Protein AF-A0A967IGA6-F1 (afdb_monomer_lite)

pLDDT: mean 94.89, std 7.14, range [58.47, 98.62]

Sequence (56 aa):
NHAAAAETAGLIVEEGGEALALQVDATQQDQVRGMVAAAVEAYGQID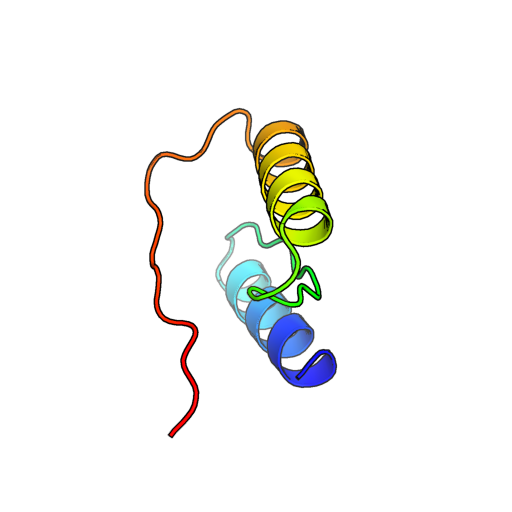VLDNNVGIA

Secondary structure (DSSP, 8-state):
-HHHHHHHHHHHHHTT---------TT-HHHHHHHHHHHHHHHS--S---------

Structure (mmCIF, N/CA/C/O backbone):
data_AF-A0A967IGA6-F1
#
_entry.id   AF-A0A967IGA6-F1
#
loop_
_atom_site.group_PDB
_atom_site.id
_atom_site.type_symbol
_atom_site.label_atom_id
_atom_site.label_alt_id
_atom_site.label_comp_id
_atom_site.label_asym_id
_atom_site.label_entity_id
_atom_site.label_seq_id
_atom_site.pdbx_PDB_ins_code
_atom_site.Cartn_x
_atom_site.Cartn_y
_atom_site.Cartn_z
_atom_site.occupancy
_atom_site.B_iso_or_equiv
_atom_site.auth_seq_id
_atom_site.auth_comp_id
_atom_site.auth_asym_id
_atom_site.auth_atom_id
_atom_site.pdbx_PDB_model_num
ATOM 1 N N . ASN A 1 1 ? 12.304 4.432 -1.078 1.00 77.31 1 ASN A N 1
ATOM 2 C CA . ASN A 1 1 ? 12.012 3.460 -2.160 1.00 77.31 1 ASN A CA 1
ATOM 3 C C . ASN A 1 1 ? 10.699 3.743 -2.902 1.00 77.31 1 ASN A C 1
ATOM 5 O O . ASN A 1 1 ? 10.037 2.806 -3.316 1.00 77.31 1 ASN A O 1
ATOM 9 N N . HIS A 1 2 ? 10.324 5.009 -3.136 1.00 85.88 2 HIS A N 1
ATOM 10 C CA . HIS A 1 2 ? 9.036 5.334 -3.772 1.00 85.88 2 HIS A CA 1
ATOM 11 C C . HIS A 1 2 ? 8.925 4.802 -5.214 1.00 85.88 2 HIS A C 1
ATOM 13 O O . HIS A 1 2 ? 7.930 4.182 -5.566 1.00 85.88 2 HIS A O 1
ATOM 19 N N . ALA A 1 3 ? 9.966 4.993 -6.034 1.00 92.12 3 ALA A N 1
ATOM 20 C CA . ALA A 1 3 ? 9.972 4.525 -7.423 1.00 92.12 3 ALA A CA 1
ATOM 21 C C . ALA A 1 3 ? 9.842 2.994 -7.535 1.00 92.12 3 ALA A C 1
ATOM 23 O O . ALA A 1 3 ? 9.036 2.515 -8.320 1.00 92.12 3 ALA A O 1
ATOM 24 N N . ALA A 1 4 ? 10.562 2.241 -6.697 1.00 94.88 4 ALA A N 1
ATOM 25 C CA . ALA A 1 4 ? 10.485 0.777 -6.681 1.00 94.88 4 ALA A CA 1
ATOM 26 C C . ALA A 1 4 ? 9.101 0.260 -6.238 1.00 94.88 4 ALA A C 1
ATOM 28 O O . ALA A 1 4 ? 8.595 -0.718 -6.783 1.00 94.88 4 ALA A O 1
ATOM 29 N N . ALA A 1 5 ? 8.461 0.930 -5.271 1.00 95.56 5 ALA A N 1
ATOM 30 C CA . ALA A 1 5 ? 7.096 0.596 -4.866 1.00 95.56 5 ALA A CA 1
ATOM 31 C C . ALA A 1 5 ? 6.087 0.835 -6.004 1.00 95.56 5 ALA A C 1
ATOM 33 O O . ALA A 1 5 ? 5.214 0.003 -6.232 1.00 95.56 5 ALA A O 1
ATOM 34 N N . ALA A 1 6 ? 6.237 1.937 -6.748 1.00 96.69 6 ALA A N 1
ATOM 35 C CA . ALA A 1 6 ? 5.399 2.233 -7.909 1.00 96.69 6 ALA A CA 1
ATOM 36 C C . ALA A 1 6 ? 5.609 1.230 -9.058 1.00 96.69 6 ALA A C 1
ATOM 38 O O . ALA A 1 6 ? 4.638 0.798 -9.669 1.00 96.69 6 ALA A O 1
ATOM 39 N N . GLU A 1 7 ? 6.854 0.822 -9.319 1.00 97.94 7 GLU A N 1
ATOM 40 C CA . GLU A 1 7 ? 7.175 -0.235 -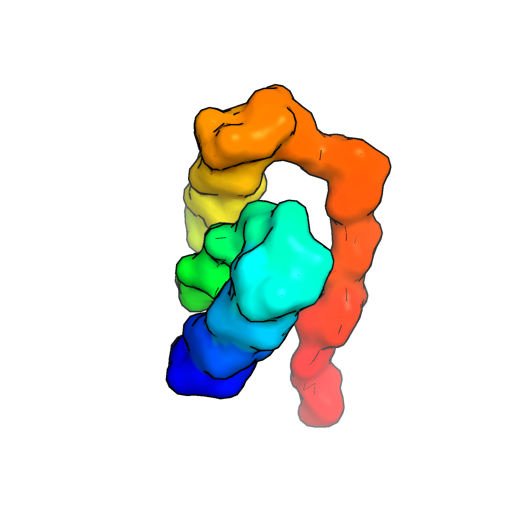10.289 1.00 97.94 7 GLU A CA 1
ATOM 41 C C . GLU A 1 7 ? 6.499 -1.560 -9.913 1.00 97.94 7 GLU A C 1
ATOM 43 O O . GLU A 1 7 ? 5.832 -2.174 -10.741 1.00 97.94 7 GLU A O 1
ATOM 48 N N . THR A 1 8 ? 6.585 -1.955 -8.640 1.00 97.31 8 THR A N 1
ATOM 49 C CA . THR A 1 8 ? 5.956 -3.190 -8.145 1.00 97.31 8 THR A CA 1
ATOM 50 C C . THR A 1 8 ? 4.432 -3.137 -8.272 1.00 97.31 8 THR A C 1
ATOM 52 O O . THR A 1 8 ? 3.815 -4.110 -8.695 1.00 97.31 8 THR A O 1
ATOM 55 N N . ALA A 1 9 ? 3.816 -1.994 -7.9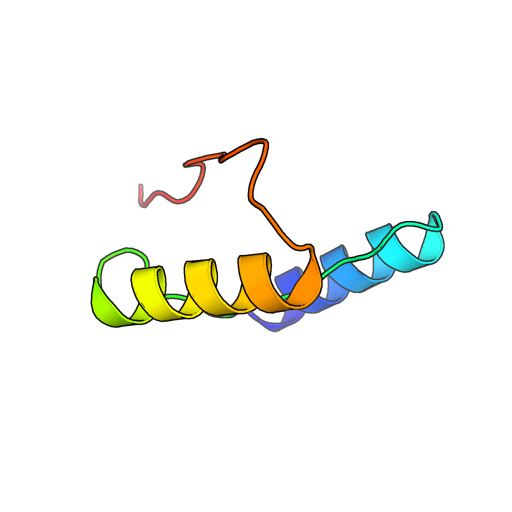50 1.00 97.88 9 ALA A N 1
ATOM 56 C CA . ALA A 1 9 ? 2.382 -1.795 -8.149 1.00 97.88 9 ALA A CA 1
ATOM 57 C C . ALA A 1 9 ? 1.989 -1.914 -9.631 1.00 97.88 9 ALA A C 1
ATOM 59 O O . ALA A 1 9 ? 0.960 -2.509 -9.938 1.00 97.88 9 ALA A O 1
ATOM 60 N N . GLY A 1 10 ? 2.828 -1.409 -10.543 1.00 98.25 10 GLY A N 1
ATOM 61 C CA . GLY A 1 10 ? 2.654 -1.582 -11.985 1.00 98.25 10 GLY A CA 1
ATOM 62 C C . GLY A 1 10 ? 2.634 -3.052 -12.401 1.00 98.25 10 GLY A C 1
ATOM 63 O O . GLY A 1 10 ? 1.700 -3.465 -13.080 1.00 98.25 10 GLY A O 1
ATOM 64 N N . LEU A 1 11 ? 3.590 -3.853 -11.923 1.00 98.62 11 LEU A N 1
ATOM 65 C CA . LEU A 1 11 ? 3.648 -5.293 -12.213 1.00 98.62 11 LEU A CA 1
ATO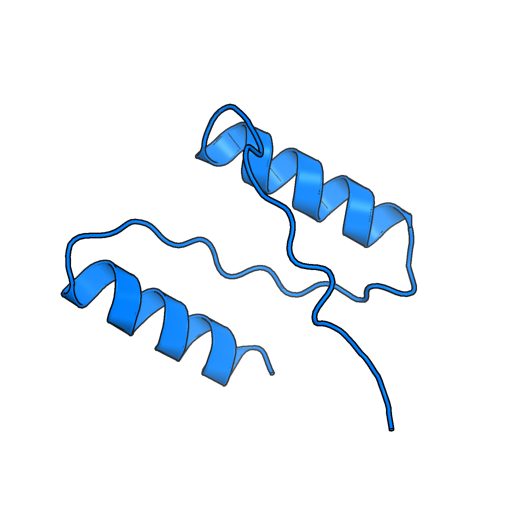M 66 C C . LEU A 1 11 ? 2.391 -6.036 -11.733 1.00 98.62 11 LEU A C 1
ATOM 68 O O . LEU A 1 11 ? 1.823 -6.829 -12.477 1.00 98.62 11 LEU A O 1
ATOM 72 N N . ILE A 1 12 ? 1.905 -5.736 -10.523 1.00 98.56 12 ILE A N 1
ATOM 73 C CA . ILE A 1 12 ? 0.669 -6.342 -9.992 1.00 98.56 12 ILE A CA 1
ATOM 74 C C . ILE A 1 12 ? -0.531 -6.007 -10.888 1.00 98.56 12 ILE A C 1
ATOM 76 O O . ILE A 1 12 ? -1.360 -6.873 -11.167 1.00 98.56 12 ILE A O 1
ATOM 80 N N . VAL A 1 13 ? -0.623 -4.758 -11.354 1.00 98.38 13 VAL A N 1
ATOM 81 C CA . VAL A 1 13 ? -1.700 -4.317 -12.251 1.00 98.38 13 VAL A CA 1
ATOM 82 C C . VAL A 1 13 ? -1.589 -4.974 -13.630 1.00 98.38 13 VAL A C 1
ATOM 84 O O . VAL A 1 13 ? -2.606 -5.377 -14.193 1.00 98.38 13 VAL A O 1
ATOM 87 N N . GLU A 1 14 ? -0.380 -5.134 -14.171 1.00 98.56 14 GLU A N 1
ATOM 88 C CA . GLU A 1 14 ? -0.139 -5.850 -15.434 1.00 98.56 14 GLU A CA 1
ATOM 89 C C . GLU A 1 14 ? -0.568 -7.324 -15.363 1.00 98.56 14 GLU A C 1
ATOM 91 O O . GLU A 1 14 ? -1.065 -7.872 -16.349 1.00 98.56 14 GLU A O 1
ATOM 96 N N . GLU A 1 15 ? -0.455 -7.947 -14.190 1.00 98.56 15 GLU A N 1
ATOM 97 C CA . GLU A 1 15 ? -0.932 -9.309 -13.921 1.00 98.56 15 GLU A CA 1
ATOM 98 C C . GLU A 1 15 ? -2.452 -9.391 -13.659 1.00 98.56 15 GLU A C 1
ATOM 100 O O . GLU A 1 15 ? -2.995 -10.480 -13.456 1.00 98.56 15 GLU A O 1
ATOM 105 N N . GLY A 1 16 ? -3.166 -8.260 -13.713 1.00 98.56 16 GLY A N 1
ATOM 106 C CA . GLY A 1 16 ? -4.618 -8.171 -13.531 1.00 98.56 16 GLY A CA 1
ATOM 107 C C . GLY A 1 16 ? -5.072 -7.998 -12.080 1.00 98.56 16 GLY A C 1
ATOM 108 O O . GLY A 1 16 ? -6.261 -8.147 -11.798 1.00 98.56 16 GLY A O 1
ATOM 109 N N . GLY A 1 17 ? -4.144 -7.709 -11.166 1.00 98.31 17 GLY A N 1
ATOM 110 C CA . GLY A 1 17 ? -4.434 -7.382 -9.774 1.00 98.31 17 GLY A CA 1
ATOM 111 C C . GLY A 1 17 ? -4.685 -5.890 -9.534 1.00 98.31 17 GLY A C 1
ATOM 112 O O . GLY A 1 17 ? -4.664 -5.061 -10.442 1.00 98.31 17 GLY A O 1
ATOM 113 N N . GLU A 1 18 ? -4.879 -5.545 -8.263 1.00 98.06 18 GLU A N 1
ATOM 114 C CA . GLU A 1 18 ? -4.995 -4.166 -7.786 1.00 98.06 18 GLU A CA 1
ATOM 115 C C . GLU A 1 18 ? -3.874 -3.876 -6.784 1.00 98.06 18 GLU A C 1
ATOM 117 O O . GLU A 1 18 ? -3.547 -4.719 -5.948 1.00 98.06 18 GLU A O 1
ATOM 122 N N . ALA A 1 19 ? -3.285 -2.680 -6.846 1.00 98.00 19 ALA A N 1
ATOM 123 C CA . ALA A 1 19 ? -2.198 -2.291 -5.954 1.00 98.00 19 ALA A CA 1
ATOM 124 C C . ALA A 1 19 ? -2.245 -0.802 -5.595 1.00 98.00 19 ALA A C 1
ATOM 126 O O . ALA A 1 19 ? -2.477 0.055 -6.449 1.00 98.00 19 ALA A O 1
ATOM 127 N N . LEU A 1 20 ? -1.952 -0.501 -4.329 1.00 96.81 20 LEU A N 1
ATOM 128 C CA . LEU A 1 20 ? -1.839 0.848 -3.785 1.00 96.81 20 LEU A CA 1
ATOM 129 C C . LEU A 1 20 ? -0.445 1.024 -3.172 1.00 96.81 20 LEU A C 1
ATOM 131 O O . LEU A 1 20 ? -0.141 0.473 -2.115 1.00 96.81 20 LEU A O 1
ATOM 135 N N . ALA A 1 21 ? 0.412 1.804 -3.831 1.00 96.94 21 ALA A N 1
ATOM 136 C CA . ALA A 1 21 ? 1.736 2.133 -3.311 1.00 96.94 21 ALA A CA 1
ATOM 137 C C . ALA A 1 21 ? 1.657 3.339 -2.359 1.00 96.94 21 ALA 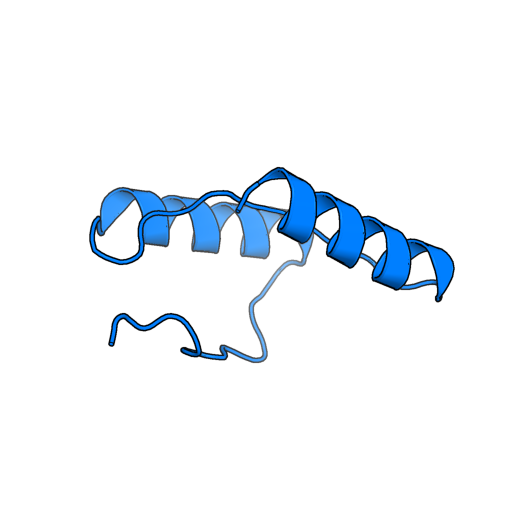A C 1
ATOM 139 O O . ALA A 1 21 ? 1.350 4.452 -2.784 1.00 96.94 21 ALA A O 1
ATOM 140 N N . LEU A 1 22 ? 1.975 3.130 -1.077 1.00 95.56 22 LEU A N 1
ATOM 141 C CA . LEU A 1 22 ? 2.019 4.178 -0.051 1.00 95.56 22 LEU A CA 1
ATOM 142 C C . LEU A 1 22 ? 3.434 4.314 0.513 1.00 95.56 22 LEU A C 1
ATOM 144 O O . LEU A 1 22 ? 4.062 3.329 0.896 1.00 95.56 22 LEU A O 1
ATOM 148 N N . GLN A 1 23 ? 3.938 5.546 0.600 1.00 95.00 23 GLN A N 1
ATOM 149 C CA . GLN A 1 23 ? 5.178 5.825 1.321 1.00 95.00 23 GLN A CA 1
ATOM 150 C C . GLN A 1 23 ? 4.877 6.039 2.804 1.00 95.00 23 GLN A C 1
ATOM 152 O O . GLN A 1 23 ? 4.119 6.938 3.158 1.00 95.00 23 GLN A O 1
ATOM 157 N N . VAL A 1 24 ? 5.499 5.227 3.660 1.00 94.94 24 VAL A N 1
ATOM 158 C CA . VAL A 1 24 ? 5.250 5.213 5.106 1.00 94.94 24 VAL A CA 1
ATOM 159 C C . VAL A 1 24 ? 6.560 5.014 5.858 1.00 94.94 24 VAL A C 1
ATOM 161 O O . VAL A 1 24 ? 7.340 4.120 5.530 1.00 94.94 24 VAL A O 1
ATOM 164 N N . ASP A 1 25 ? 6.791 5.831 6.881 1.00 94.56 25 ASP A N 1
ATOM 165 C CA . ASP A 1 25 ? 7.786 5.565 7.916 1.00 94.56 25 ASP A CA 1
ATOM 166 C C . ASP A 1 25 ? 7.147 4.719 9.027 1.00 94.56 25 ASP A C 1
ATOM 168 O O . ASP A 1 25 ? 6.310 5.199 9.794 1.00 94.56 25 ASP A O 1
ATOM 172 N N . ALA A 1 26 ? 7.547 3.449 9.115 1.00 93.44 26 ALA A N 1
ATOM 173 C CA . ALA A 1 26 ? 7.004 2.497 10.083 1.00 93.44 26 ALA A CA 1
ATOM 174 C C . ALA A 1 26 ? 7.360 2.826 11.548 1.00 93.44 26 ALA A C 1
ATOM 176 O O . ALA A 1 26 ? 6.761 2.258 12.460 1.00 93.44 26 ALA A O 1
ATOM 177 N N . THR A 1 27 ? 8.301 3.746 11.794 1.00 94.19 27 THR A N 1
ATOM 178 C CA . THR A 1 27 ? 8.628 4.231 13.146 1.00 94.19 27 THR A CA 1
ATOM 179 C C . THR A 1 27 ? 7.670 5.326 13.628 1.00 94.19 27 THR A C 1
ATOM 181 O O . THR A 1 27 ? 7.600 5.605 14.824 1.00 94.19 27 THR A O 1
ATOM 184 N N . GLN A 1 28 ? 6.881 5.906 12.716 1.00 97.00 28 GLN A N 1
ATOM 185 C CA . GLN A 1 28 ? 5.982 7.026 12.981 1.00 97.00 28 GLN A CA 1
ATOM 186 C C . GLN A 1 28 ? 4.526 6.549 13.036 1.00 97.00 28 GLN A C 1
ATOM 188 O O . GLN A 1 28 ? 3.878 6.330 12.012 1.00 97.00 28 GLN A O 1
ATOM 193 N N . GLN A 1 29 ? 3.979 6.427 14.249 1.00 97.75 29 GLN A N 1
ATOM 194 C CA . GLN A 1 29 ? 2.668 5.808 14.485 1.00 97.75 29 GLN A CA 1
ATOM 195 C C . GLN A 1 29 ? 1.517 6.445 13.685 1.00 97.75 29 GLN A C 1
ATOM 197 O O . GLN A 1 29 ? 0.638 5.729 13.204 1.00 97.75 29 GLN A O 1
ATOM 202 N N . ASP A 1 30 ? 1.516 7.766 13.517 1.00 98.38 30 ASP A N 1
ATOM 203 C CA . ASP A 1 30 ? 0.460 8.458 12.770 1.00 98.38 30 ASP A CA 1
ATOM 204 C C . ASP A 1 30 ? 0.491 8.126 11.274 1.00 98.38 30 ASP A C 1
ATOM 206 O O . ASP A 1 30 ? -0.562 8.006 10.648 1.00 98.38 30 ASP A O 1
ATOM 210 N N . GLN A 1 31 ? 1.677 7.886 10.706 1.00 98.06 31 GLN A N 1
ATOM 211 C CA . GLN A 1 31 ? 1.793 7.452 9.312 1.00 98.06 31 GLN A CA 1
ATOM 212 C C . GLN A 1 31 ? 1.292 6.018 9.138 1.00 98.06 31 GLN A C 1
ATOM 214 O O . GLN A 1 31 ? 0.575 5.734 8.182 1.00 98.06 31 GLN A O 1
ATOM 219 N N . VAL A 1 32 ? 1.591 5.132 10.093 1.00 97.50 32 VAL A N 1
ATOM 220 C CA . VAL A 1 32 ? 1.063 3.758 10.093 1.00 97.50 32 VAL A CA 1
ATOM 221 C C . VAL A 1 32 ? -0.467 3.764 10.187 1.00 97.50 32 VAL A C 1
ATOM 223 O O . VAL A 1 32 ? -1.131 3.053 9.435 1.00 97.50 32 VAL A O 1
ATOM 226 N N . ARG A 1 33 ? -1.052 4.606 11.051 1.00 98.31 33 ARG A N 1
ATOM 227 C CA . ARG A 1 33 ? -2.515 4.777 11.132 1.00 98.31 33 ARG A CA 1
ATOM 228 C C . ARG A 1 33 ? -3.104 5.268 9.809 1.00 98.31 33 ARG A C 1
ATOM 230 O O . ARG A 1 33 ? -4.120 4.733 9.373 1.00 98.31 33 ARG A O 1
ATOM 237 N N . GLY A 1 34 ? -2.460 6.246 9.171 1.00 98.44 34 GLY A N 1
ATOM 238 C CA . GLY A 1 34 ? -2.869 6.757 7.861 1.00 98.44 34 GLY A CA 1
ATOM 239 C C . GLY A 1 34 ? -2.828 5.687 6.768 1.00 98.44 34 GLY A C 1
ATOM 240 O O . GLY A 1 34 ? -3.780 5.555 6.006 1.00 98.44 34 GLY A O 1
ATOM 241 N N . MET A 1 35 ? -1.774 4.868 6.740 1.00 97.81 35 MET A N 1
ATOM 242 C CA . MET A 1 35 ? -1.637 3.748 5.804 1.00 97.81 35 MET A CA 1
ATOM 243 C C . MET A 1 35 ? -2.758 2.721 5.966 1.00 97.81 35 MET A C 1
ATOM 245 O O . MET A 1 35 ? -3.354 2.300 4.979 1.00 97.81 35 MET A O 1
ATOM 249 N N . VAL A 1 36 ? -3.061 2.334 7.209 1.00 98.19 36 VAL A N 1
ATOM 250 C CA . VAL A 1 36 ? -4.142 1.383 7.503 1.00 98.19 36 VAL A CA 1
ATOM 251 C C . VAL A 1 36 ? -5.490 1.949 7.065 1.00 98.19 36 VAL A C 1
ATOM 253 O O . VAL A 1 36 ? -6.263 1.239 6.430 1.00 98.19 36 VAL A O 1
ATOM 256 N N . ALA A 1 37 ? -5.763 3.225 7.353 1.00 98.56 37 ALA A N 1
ATOM 257 C CA . ALA A 1 37 ? -6.999 3.873 6.924 1.00 98.56 37 ALA A CA 1
ATOM 258 C C . ALA A 1 37 ? -7.136 3.889 5.394 1.00 98.56 37 ALA A C 1
ATOM 260 O O . ALA A 1 37 ? -8.187 3.515 4.885 1.00 98.56 37 ALA A O 1
ATOM 261 N N . ALA A 1 38 ? -6.070 4.240 4.670 1.00 98.31 38 ALA A N 1
ATOM 262 C CA . ALA A 1 38 ? -6.068 4.252 3.209 1.00 98.31 38 ALA A CA 1
ATOM 263 C C . ALA A 1 38 ? -6.276 2.850 2.606 1.00 98.31 38 ALA A C 1
ATOM 265 O O . ALA A 1 38 ? -7.026 2.698 1.646 1.00 98.31 38 ALA A O 1
ATOM 266 N N . ALA A 1 39 ? -5.656 1.813 3.182 1.00 98.06 39 ALA A N 1
ATOM 267 C CA . ALA A 1 39 ? -5.857 0.433 2.738 1.00 98.06 39 ALA A CA 1
ATOM 268 C C . ALA A 1 39 ? -7.306 -0.036 2.959 1.00 98.06 39 ALA A C 1
ATOM 270 O O . ALA A 1 39 ? -7.900 -0.645 2.074 1.00 98.06 39 ALA A O 1
ATOM 271 N N . VAL A 1 40 ? -7.894 0.286 4.115 1.00 98.31 40 VAL A N 1
ATOM 272 C CA . VAL A 1 40 ? -9.301 -0.023 4.420 1.00 98.31 40 VAL A CA 1
ATOM 273 C C . VAL A 1 40 ? -10.256 0.772 3.527 1.00 98.31 40 VAL A C 1
ATOM 275 O O . VAL A 1 40 ? -11.266 0.231 3.095 1.00 98.31 40 VAL A O 1
ATOM 278 N N . GLU A 1 41 ? -9.950 2.029 3.211 1.00 98.50 41 GLU A N 1
ATOM 279 C CA . GLU A 1 41 ? -10.745 2.828 2.272 1.00 98.50 41 GLU A CA 1
ATOM 280 C C . GLU A 1 41 ? -10.720 2.236 0.856 1.00 98.50 41 GLU A C 1
ATOM 282 O O . GLU A 1 41 ? -11.763 2.156 0.211 1.00 98.50 41 GLU A O 1
ATOM 287 N N . ALA A 1 42 ? -9.553 1.779 0.390 1.00 97.69 42 ALA A N 1
ATOM 288 C CA . ALA A 1 42 ? -9.391 1.213 -0.947 1.00 97.69 42 ALA A CA 1
ATOM 289 C C . ALA A 1 42 ? -9.988 -0.198 -1.088 1.00 97.69 42 ALA A C 1
ATOM 291 O O . ALA A 1 42 ? -10.610 -0.498 -2.104 1.00 97.69 42 ALA A O 1
ATOM 292 N N . TYR A 1 43 ? -9.812 -1.055 -0.077 1.00 97.62 43 TYR A N 1
ATOM 293 C CA . TYR A 1 43 ? -10.084 -2.497 -0.182 1.00 97.62 43 TYR A CA 1
ATOM 294 C C . TYR A 1 43 ? -11.144 -3.013 0.802 1.00 97.62 43 TYR A C 1
ATOM 296 O O . TYR A 1 43 ? -11.498 -4.190 0.787 1.00 97.62 43 TYR A O 1
ATOM 304 N N . GLY A 1 44 ? -11.668 -2.153 1.676 1.00 98.38 44 GLY A N 1
ATOM 305 C CA . GLY A 1 44 ? -12.700 -2.471 2.667 1.00 98.38 44 GLY A CA 1
ATOM 306 C C . GLY A 1 44 ? -12.173 -3.087 3.966 1.00 98.38 44 GLY A C 1
ATOM 307 O O . GLY A 1 44 ? -12.725 -2.813 5.032 1.00 98.38 44 GLY A O 1
ATOM 308 N N . GLN A 1 45 ? -11.110 -3.894 3.913 1.00 98.00 45 GLN A N 1
ATOM 309 C CA . GLN A 1 45 ? -10.478 -4.504 5.089 1.00 98.00 45 GLN A CA 1
ATOM 310 C C . GLN A 1 45 ? -9.016 -4.898 4.823 1.00 98.00 45 GLN A C 1
ATOM 312 O O . GLN A 1 45 ? -8.540 -4.842 3.693 1.00 98.00 45 GLN A O 1
ATOM 317 N N . ILE A 1 46 ? -8.310 -5.315 5.878 1.00 97.88 46 ILE A N 1
ATOM 318 C CA . ILE A 1 46 ? -6.987 -5.944 5.788 1.00 97.88 46 ILE A CA 1
ATOM 319 C C . ILE A 1 46 ? -7.129 -7.384 6.278 1.00 97.88 46 ILE A C 1
ATOM 321 O O . ILE A 1 46 ? -7.314 -7.612 7.473 1.00 97.88 46 ILE A O 1
ATOM 325 N N . ASP A 1 47 ? -7.032 -8.344 5.361 1.00 98.44 47 ASP A N 1
ATOM 326 C CA . ASP A 1 47 ? -7.107 -9.775 5.682 1.00 98.44 47 ASP A CA 1
ATOM 327 C C . ASP A 1 47 ? -5.758 -10.347 6.146 1.00 98.44 47 ASP A C 1
ATOM 329 O O . ASP A 1 47 ? -5.700 -11.230 7.002 1.00 98.44 47 ASP A O 1
ATOM 333 N N . VAL A 1 48 ? -4.658 -9.834 5.587 1.00 97.88 48 VAL A N 1
ATOM 334 C CA . VAL A 1 48 ? -3.289 -10.289 5.857 1.00 97.88 48 VAL A CA 1
ATOM 335 C C . VAL A 1 48 ? -2.377 -9.079 6.030 1.00 9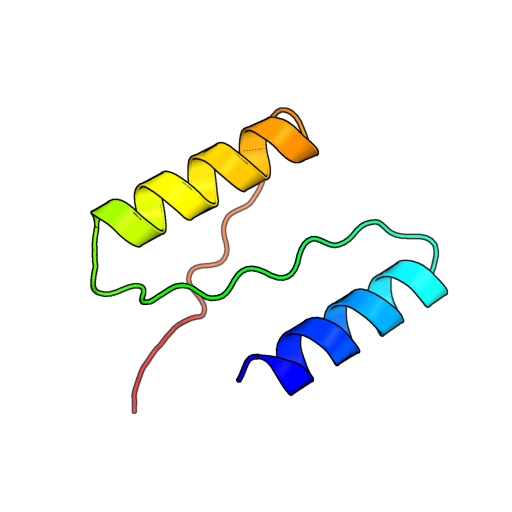7.88 48 VAL A C 1
ATOM 337 O O . VAL A 1 48 ? -2.441 -8.127 5.255 1.00 97.88 48 VAL A O 1
ATOM 340 N N . LEU A 1 49 ? -1.506 -9.133 7.040 1.00 96.31 49 LEU A N 1
ATOM 341 C CA . LEU A 1 49 ? -0.463 -8.142 7.287 1.00 96.31 49 LEU A CA 1
ATOM 342 C C . LEU A 1 49 ? 0.900 -8.831 7.314 1.00 96.31 49 LEU A C 1
ATOM 344 O O . LEU A 1 49 ? 1.135 -9.705 8.148 1.00 96.31 49 LEU A O 1
ATOM 348 N N . ASP A 1 50 ? 1.802 -8.382 6.448 1.00 95.81 50 ASP A N 1
ATOM 349 C CA . ASP A 1 50 ? 3.204 -8.785 6.461 1.00 95.81 50 ASP A CA 1
ATOM 350 C C . ASP A 1 50 ? 4.073 -7.659 7.043 1.00 95.81 50 ASP A C 1
ATOM 352 O O . ASP A 1 50 ? 4.252 -6.602 6.435 1.00 95.81 50 ASP A O 1
ATOM 356 N N . ASN A 1 51 ? 4.626 -7.878 8.238 1.00 92.44 51 ASN A N 1
ATOM 357 C CA . ASN A 1 51 ? 5.570 -6.956 8.871 1.00 92.44 51 ASN A CA 1
ATOM 358 C C . ASN A 1 51 ? 7.002 -7.232 8.379 1.00 92.44 51 ASN A C 1
ATOM 360 O O . ASN A 1 51 ? 7.884 -7.578 9.162 1.00 92.44 51 ASN A O 1
ATOM 364 N N . ASN A 1 52 ? 7.223 -7.080 7.074 1.00 90.19 52 ASN A N 1
ATOM 365 C CA . ASN A 1 52 ? 8.511 -7.318 6.413 1.00 90.19 52 ASN A CA 1
ATOM 366 C C . ASN A 1 52 ? 9.473 -6.108 6.474 1.00 90.19 52 ASN A C 1
ATOM 368 O O . ASN A 1 52 ? 10.652 -6.216 6.143 1.00 90.19 52 ASN A O 1
ATOM 372 N N . VAL A 1 53 ? 8.994 -4.928 6.882 1.00 85.62 53 VAL A N 1
ATOM 373 C CA . VAL A 1 53 ? 9.841 -3.729 6.986 1.00 85.62 53 VAL A CA 1
ATOM 374 C C . VAL A 1 53 ? 10.824 -3.878 8.149 1.00 85.62 53 VAL A C 1
ATOM 376 O O . VAL A 1 53 ? 10.423 -4.037 9.299 1.00 85.62 53 VAL A O 1
ATOM 379 N N . GLY A 1 54 ? 12.117 -3.756 7.853 1.00 80.94 54 GLY A N 1
ATOM 380 C CA . GLY A 1 54 ? 13.192 -3.794 8.838 1.00 80.94 54 GLY A CA 1
ATOM 381 C C . GLY A 1 54 ? 14.418 -3.006 8.382 1.00 80.94 54 GLY A C 1
ATOM 382 O O . GLY A 1 54 ? 14.563 -2.662 7.208 1.00 80.94 54 GLY A O 1
ATOM 383 N N . ILE A 1 55 ? 15.296 -2.717 9.335 1.00 73.88 55 ILE A N 1
ATOM 384 C CA . ILE A 1 55 ? 16.629 -2.141 9.129 1.00 73.88 55 ILE A CA 1
ATOM 385 C C . ILE A 1 55 ? 17.672 -3.165 9.588 1.00 73.88 55 ILE A C 1
ATOM 387 O O . ILE A 1 55 ? 17.410 -3.916 10.528 1.00 73.88 55 ILE A O 1
ATOM 391 N N . ALA A 1 56 ? 18.810 -3.217 8.892 1.00 58.47 56 ALA A N 1
ATOM 392 C CA . ALA A 1 56 ? 19.959 -4.052 9.250 1.00 58.47 56 ALA A CA 1
ATOM 393 C C . ALA A 1 56 ? 20.863 -3.358 10.276 1.00 58.47 56 ALA A C 1
ATOM 395 O O . ALA A 1 56 ? 20.973 -2.110 10.203 1.00 58.47 56 ALA A O 1
#

Radius of gyration: 12.12 Å; chains: 1; bounding box: 33×19×30 Å

Foldseek 3Di:
DQVVLVVVQVVCVVVVHHDDRDDADPVDVVRVVVVLVVCCVVPVHDPDDDPPDDDD